Protein AF-A0A822GE26-F1 (afdb_monomer_lite)

Radius of gyration: 24.17 Å; chains: 1; bounding box: 73×31×49 Å

Secondary structure (DSSP, 8-state):
--TTEEEEEEEHHHHHHHHHHH--S----------EEEEEEEEE-SS-EEEEEEEEE---SPPHHHHHHHHHHHHHHHHHHHHHHHHHHTTSSS---

pLDDT: mean 80.53, std 16.08, range [38.66, 97.56]

Sequence (97 aa):
KNSSLSIDLFTSDDLDLIRKKQQDQNKSFKTKSSNKRYLILIYNTEYDRIYYPLSLRYCGKPDTIILIGQIHQLVTENESLKSQLGSDTNRYDIEEE

Foldseek 3Di:
DDPQKDKDKDDPVRVVVVVVVVDVDDDDDPDPPFQKMWIWIWGHDPVDTDTDTDIDHDPDDDDPVVVVVVVVVVVVVVVVVVVVVVVVVVVVPPPDD

Structure (mmCIF, N/CA/C/O backbone):
data_AF-A0A822GE26-F1
#
_entry.id   AF-A0A822GE26-F1
#
loop_
_atom_site.group_PDB
_atom_site.id
_atom_site.type_symbol
_atom_site.label_atom_id
_atom_site.label_alt_id
_atom_site.label_comp_id
_atom_site.label_asym_id
_atom_site.label_entity_id
_atom_site.label_seq_id
_atom_site.pdbx_PDB_ins_code
_atom_site.Cartn_x
_atom_site.Cartn_y
_atom_site.Cartn_z
_atom_site.occupancy
_atom_site.B_iso_or_equiv
_atom_site.auth_seq_id
_atom_site.auth_comp_id
_atom_site.auth_asym_id
_atom_site.auth_atom_id
_atom_site.pdbx_PDB_model_num
ATOM 1 N N . LYS A 1 1 ? 15.506 5.961 7.754 1.00 55.94 1 LYS A N 1
ATOM 2 C CA . LYS A 1 1 ? 14.572 4.935 8.288 1.00 55.94 1 LYS A CA 1
ATOM 3 C C . LYS A 1 1 ? 14.264 5.298 9.732 1.00 55.94 1 LYS A C 1
ATOM 5 O O . LYS A 1 1 ? 15.207 5.574 10.455 1.00 55.94 1 LYS A O 1
ATOM 10 N N . ASN A 1 2 ? 12.991 5.358 10.118 1.00 68.88 2 ASN A N 1
ATOM 11 C CA . ASN A 1 2 ? 12.583 5.636 11.495 1.00 68.88 2 ASN A CA 1
ATOM 12 C C . ASN A 1 2 ? 12.137 4.312 12.138 1.00 68.88 2 ASN A C 1
ATOM 14 O O . ASN A 1 2 ? 11.365 3.586 11.519 1.00 68.88 2 ASN A O 1
ATOM 18 N N . SER A 1 3 ? 12.665 3.966 13.311 1.00 78.62 3 SER A N 1
ATOM 19 C CA . SER A 1 3 ? 12.398 2.690 13.996 1.00 78.62 3 SER A CA 1
ATOM 20 C C . SER A 1 3 ? 11.053 2.654 14.730 1.00 78.62 3 SER A C 1
ATOM 22 O O . SER A 1 3 ? 10.558 1.571 15.029 1.00 78.62 3 SER A O 1
ATOM 24 N N . SER A 1 4 ? 10.446 3.812 14.993 1.00 87.75 4 SER A N 1
ATOM 25 C CA . SER A 1 4 ? 9.174 3.947 15.715 1.00 87.75 4 SER A CA 1
ATOM 26 C C . SER A 1 4 ? 7.945 3.799 14.814 1.00 87.75 4 SER A C 1
ATOM 28 O O . SER A 1 4 ? 6.824 3.722 15.307 1.00 87.75 4 SER A O 1
ATOM 30 N N . LEU A 1 5 ? 8.126 3.760 13.492 1.00 91.75 5 LEU A N 1
ATOM 31 C CA . LEU A 1 5 ? 7.041 3.643 12.519 1.00 91.75 5 LEU A CA 1
ATOM 32 C C . LEU A 1 5 ? 7.174 2.333 11.745 1.00 91.75 5 LEU A C 1
ATOM 34 O O . LEU A 1 5 ? 8.208 2.056 11.142 1.00 91.75 5 LEU A O 1
ATOM 38 N N . SER A 1 6 ? 6.113 1.533 11.751 1.00 90.25 6 SER A N 1
ATOM 39 C CA . SER A 1 6 ? 5.988 0.299 10.971 1.00 90.25 6 SER A CA 1
ATOM 40 C C . SER A 1 6 ? 4.741 0.360 10.094 1.00 90.25 6 SER A C 1
ATOM 42 O O . SER A 1 6 ? 3.782 1.061 10.416 1.00 90.25 6 SER A O 1
ATOM 44 N N . ILE A 1 7 ? 4.765 -0.330 8.956 1.00 92.50 7 ILE A N 1
ATOM 45 C CA . ILE A 1 7 ? 3.675 -0.316 7.980 1.00 92.50 7 ILE A CA 1
ATOM 46 C C . ILE A 1 7 ? 3.308 -1.755 7.652 1.00 92.50 7 ILE A C 1
ATOM 48 O O . ILE A 1 7 ? 4.149 -2.493 7.144 1.00 92.50 7 ILE A O 1
ATOM 52 N N . ASP A 1 8 ? 2.038 -2.089 7.856 1.00 90.88 8 ASP A N 1
ATOM 53 C CA . ASP A 1 8 ? 1.469 -3.387 7.510 1.00 90.88 8 ASP A CA 1
ATOM 54 C C . ASP A 1 8 ? 0.314 -3.224 6.511 1.00 90.88 8 ASP A C 1
ATOM 56 O O . ASP A 1 8 ? -0.346 -2.183 6.454 1.00 90.88 8 ASP A O 1
ATOM 60 N N . LEU A 1 9 ? 0.037 -4.263 5.721 1.00 90.88 9 LEU A N 1
ATOM 61 C CA . LEU A 1 9 ? -1.050 -4.275 4.740 1.00 90.88 9 LEU A CA 1
ATOM 62 C C . LEU A 1 9 ? -2.002 -5.440 5.015 1.00 90.88 9 LEU A C 1
ATOM 64 O O . LEU A 1 9 ? -1.599 -6.597 4.962 1.00 90.88 9 LEU A O 1
ATOM 68 N N . PHE A 1 10 ? -3.278 -5.129 5.228 1.00 88.25 10 PHE A N 1
ATOM 69 C CA . PHE A 1 10 ? -4.316 -6.100 5.575 1.00 88.25 10 PHE A CA 1
ATOM 70 C C . PHE A 1 10 ? -5.422 -6.171 4.517 1.00 88.25 10 PHE A C 1
ATOM 72 O O . PHE A 1 10 ? -5.754 -5.181 3.850 1.00 88.25 10 PHE A O 1
ATOM 79 N N . THR A 1 11 ? -6.024 -7.349 4.365 1.00 88.12 11 THR A N 1
ATOM 80 C CA . THR A 1 11 ? -7.300 -7.525 3.657 1.00 88.12 11 THR A CA 1
ATOM 81 C C . THR A 1 11 ? -8.494 -7.321 4.584 1.00 88.12 11 THR A C 1
ATOM 83 O O . THR A 1 11 ? -8.359 -7.278 5.806 1.00 88.12 11 THR A O 1
ATOM 86 N N . SER A 1 12 ? -9.690 -7.200 3.997 1.00 82.69 12 SER A N 1
ATOM 87 C CA . SER A 1 12 ? -10.934 -7.230 4.774 1.00 82.69 12 SER A CA 1
ATOM 88 C C . SER A 1 12 ? -11.061 -8.516 5.598 1.00 82.69 12 SER A C 1
ATOM 90 O O . SER A 1 12 ? -11.512 -8.452 6.737 1.00 82.69 12 SER A O 1
ATOM 92 N N . ASP A 1 13 ? -10.632 -9.653 5.045 1.00 83.56 13 ASP A N 1
ATOM 93 C CA . ASP A 1 13 ? -10.732 -10.950 5.716 1.00 83.56 13 ASP A CA 1
ATOM 94 C C . ASP A 1 13 ? -9.780 -11.026 6.918 1.0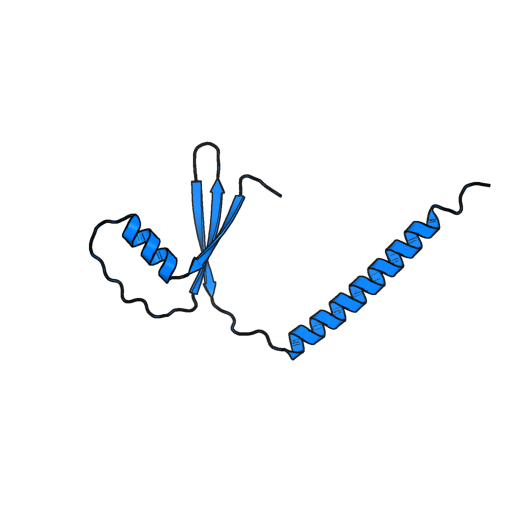0 83.56 13 ASP A C 1
ATOM 96 O O . ASP A 1 13 ? -10.175 -11.478 7.993 1.00 83.56 13 ASP A O 1
ATOM 100 N N . ASP A 1 14 ? -8.560 -10.496 6.784 1.00 85.19 14 ASP A N 1
ATOM 101 C CA . ASP A 1 14 ? -7.593 -10.452 7.886 1.00 85.19 14 ASP A CA 1
ATOM 102 C C . ASP A 1 14 ? -8.098 -9.594 9.056 1.00 85.19 14 ASP A C 1
ATOM 104 O O . ASP A 1 14 ? -7.938 -9.963 10.221 1.00 85.19 14 ASP A O 1
ATOM 108 N N . LEU A 1 15 ? -8.756 -8.464 8.768 1.00 79.69 15 LEU A N 1
ATOM 109 C CA . LEU A 1 15 ? -9.360 -7.626 9.807 1.00 79.69 15 LEU A CA 1
ATOM 110 C C . LEU A 1 15 ? -10.503 -8.343 10.530 1.00 79.69 15 LEU A C 1
ATOM 112 O O . LEU A 1 15 ? -10.647 -8.194 11.744 1.00 79.69 15 LEU A O 1
ATOM 116 N N . ASP A 1 16 ? -11.302 -9.131 9.813 1.00 80.75 16 ASP A N 1
ATOM 117 C CA . ASP A 1 16 ? -12.377 -9.915 10.417 1.00 80.75 16 ASP A CA 1
ATOM 118 C C . ASP A 1 16 ? -11.832 -11.079 11.257 1.00 80.75 16 ASP A C 1
ATOM 120 O O . ASP A 1 16 ? -12.390 -11.383 12.313 1.00 80.75 16 ASP A O 1
ATOM 124 N N . LEU A 1 17 ? -10.708 -11.684 10.859 1.00 82.56 17 LEU A N 1
ATOM 125 C CA . LEU A 1 17 ? -9.987 -12.667 11.673 1.00 82.56 17 LEU A CA 1
ATOM 126 C C . LEU A 1 17 ? -9.435 -12.045 12.961 1.00 82.56 17 LEU A C 1
ATOM 128 O O . LEU A 1 17 ? -9.615 -12.614 14.038 1.00 82.56 17 LEU A O 1
ATOM 132 N N . ILE A 1 18 ? -8.819 -10.861 12.878 1.00 81.62 18 ILE A N 1
ATOM 133 C CA . ILE A 1 18 ? -8.315 -10.135 14.055 1.00 81.62 18 ILE A CA 1
ATOM 134 C C . ILE A 1 18 ? -9.463 -9.781 14.999 1.00 81.62 18 ILE A C 1
ATOM 136 O O . ILE A 1 18 ? -9.351 -10.006 16.203 1.00 81.62 18 ILE A O 1
ATOM 140 N N . ARG A 1 19 ? -10.590 -9.296 14.467 1.00 80.00 19 ARG A N 1
ATOM 141 C CA . ARG A 1 19 ? -11.784 -8.989 15.266 1.00 80.00 19 ARG A CA 1
ATOM 142 C C . ARG A 1 19 ? -12.344 -10.221 15.962 1.00 80.00 19 ARG A C 1
ATOM 144 O O . ARG A 1 19 ? -12.620 -10.149 17.151 1.00 80.00 19 ARG A O 1
ATOM 151 N N . LYS A 1 20 ? -12.467 -11.351 15.259 1.00 78.75 20 LYS A N 1
ATOM 152 C CA . LYS A 1 20 ? -12.925 -12.620 15.854 1.00 78.75 20 LYS A CA 1
ATOM 153 C C . LYS A 1 20 ? -11.992 -13.111 16.958 1.00 78.75 20 LYS A C 1
ATOM 155 O O . LYS A 1 20 ? -12.466 -13.653 17.942 1.00 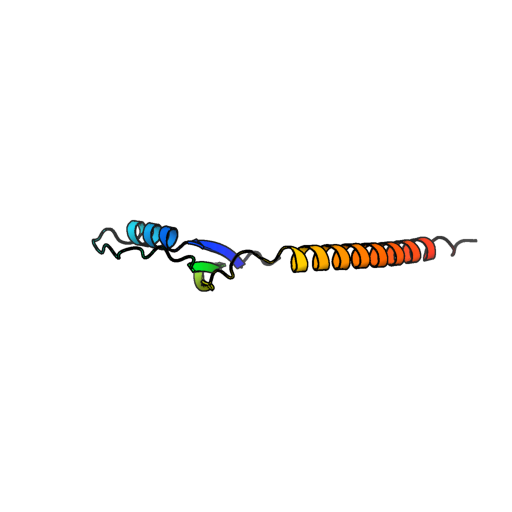78.75 20 LYS A O 1
ATOM 160 N N . LYS A 1 21 ? -10.680 -12.909 16.810 1.00 78.56 21 LYS A N 1
ATOM 161 C CA . LYS A 1 21 ? -9.687 -13.276 17.829 1.00 78.56 21 LYS A CA 1
ATOM 162 C C . LYS A 1 21 ? -9.700 -12.336 19.039 1.00 78.56 21 LYS A C 1
ATOM 164 O O . LYS A 1 21 ? -9.395 -12.768 20.142 1.00 78.56 21 LYS A O 1
ATOM 169 N N . GLN A 1 22 ? -10.007 -11.055 18.838 1.00 73.94 22 GLN A N 1
ATOM 170 C CA . GLN A 1 22 ? -10.098 -10.065 19.919 1.00 73.94 22 GLN A CA 1
ATOM 171 C C . GLN A 1 22 ? -11.459 -10.073 20.628 1.00 73.94 22 GLN A C 1
ATOM 173 O O . GLN A 1 22 ? -11.564 -9.582 21.749 1.00 73.94 22 GLN A O 1
ATOM 178 N N . GLN A 1 23 ? -12.500 -10.601 19.985 1.00 66.19 23 GLN A N 1
ATOM 179 C CA . GLN A 1 23 ? -13.872 -10.554 20.468 1.00 66.19 23 GLN A CA 1
ATOM 180 C C . GLN A 1 23 ? -14.499 -11.951 20.355 1.00 66.19 23 GLN A C 1
ATOM 182 O O . GLN A 1 23 ? -15.010 -12.326 19.302 1.00 66.19 23 GLN A O 1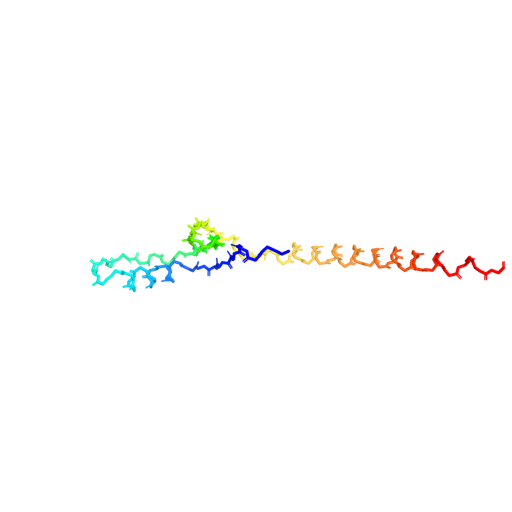
ATOM 187 N N . ASP A 1 24 ? -14.503 -12.703 21.459 1.00 56.50 24 ASP A N 1
ATOM 188 C CA . ASP A 1 24 ? -15.059 -14.066 21.594 1.00 56.50 24 ASP A CA 1
ATOM 189 C C . ASP A 1 24 ? -16.584 -14.189 21.331 1.00 56.50 24 ASP A C 1
ATOM 191 O O . ASP A 1 24 ? -17.210 -15.172 21.721 1.00 56.50 24 ASP A O 1
ATOM 195 N N . GLN A 1 25 ? -17.252 -13.212 20.705 1.00 56.84 25 GLN A N 1
ATOM 196 C CA . GLN A 1 25 ? -18.715 -13.188 20.604 1.00 56.84 25 GLN A CA 1
ATOM 197 C C . GLN A 1 25 ? -19.254 -12.614 19.274 1.00 56.84 25 GLN A C 1
ATOM 199 O O . GLN A 1 25 ? -19.337 -11.408 19.053 1.00 56.84 25 GLN A O 1
ATOM 204 N N . ASN A 1 26 ? -19.739 -13.530 18.429 1.00 52.41 26 ASN A N 1
ATOM 205 C CA . ASN A 1 26 ? -21.095 -13.515 17.858 1.00 52.41 26 ASN A CA 1
ATOM 206 C C . ASN A 1 26 ? -21.596 -12.307 17.039 1.00 52.41 26 ASN A C 1
ATOM 208 O O . ASN A 1 26 ? -22.741 -11.890 17.216 1.00 52.41 26 ASN A O 1
ATOM 212 N N . LYS A 1 27 ? -20.850 -11.822 16.035 1.00 52.62 27 LYS A N 1
ATOM 213 C CA . LYS A 1 27 ? -21.472 -11.107 14.894 1.00 52.62 27 LYS A CA 1
ATOM 214 C C . LYS A 1 27 ? -20.859 -11.518 13.554 1.00 52.62 27 LYS A C 1
ATOM 216 O O . LYS A 1 27 ? -19.795 -11.051 13.162 1.00 52.62 27 LYS A O 1
ATOM 221 N N . SER A 1 28 ? -21.562 -12.399 12.841 1.00 50.09 28 SER A N 1
ATOM 222 C CA . SER A 1 28 ? -21.261 -12.752 11.450 1.00 50.09 28 SER A CA 1
ATOM 223 C C . SER A 1 28 ? -21.666 -11.594 10.537 1.00 50.09 28 SER A C 1
ATOM 225 O O . SER A 1 28 ? -22.827 -11.467 10.145 1.00 50.09 28 SER A O 1
ATOM 227 N N . PHE A 1 29 ? -20.719 -10.711 10.226 1.00 55.38 29 PHE A N 1
ATOM 228 C CA . PHE A 1 29 ? -20.887 -9.759 9.136 1.00 55.38 29 PHE A CA 1
ATOM 229 C C . PHE A 1 29 ? -20.525 -10.463 7.830 1.00 55.38 29 PHE A C 1
ATOM 231 O O . PHE A 1 29 ? -19.419 -10.968 7.663 1.00 55.38 29 PHE A O 1
ATOM 238 N N . LYS A 1 30 ? -21.499 -10.541 6.917 1.00 54.03 30 LYS A N 1
ATOM 239 C CA . LYS A 1 30 ? -21.328 -11.136 5.589 1.00 54.03 30 LYS A CA 1
ATOM 240 C C . LYS A 1 30 ? -20.223 -10.381 4.847 1.00 54.03 30 LYS A C 1
ATOM 242 O O . LYS A 1 30 ? -20.402 -9.209 4.507 1.00 54.03 30 LYS A O 1
ATOM 247 N N . THR A 1 31 ? -19.110 -11.058 4.588 1.00 53.97 31 THR A N 1
ATOM 248 C CA . THR A 1 31 ? -17.986 -10.531 3.818 1.00 53.97 31 THR A CA 1
ATOM 249 C C . THR A 1 31 ? -18.425 -10.378 2.364 1.00 53.97 31 THR A C 1
ATOM 251 O O . THR A 1 31 ? -18.458 -11.317 1.571 1.00 53.97 31 THR A O 1
ATOM 254 N N . LYS A 1 32 ? -18.831 -9.166 1.978 1.00 56.41 32 LYS A N 1
ATOM 255 C CA . LYS A 1 32 ? -18.822 -8.819 0.556 1.00 56.41 32 LYS A CA 1
ATOM 256 C C . LYS A 1 32 ? -17.353 -8.823 0.157 1.00 56.41 32 LYS A C 1
ATOM 258 O O . LYS A 1 32 ? -16.618 -7.971 0.649 1.00 56.41 32 LYS A O 1
ATOM 263 N N . SER A 1 33 ? -16.948 -9.790 -0.672 1.00 58.53 33 SER A N 1
ATOM 264 C CA . SER A 1 33 ? -15.616 -9.868 -1.282 1.00 58.53 33 SER A CA 1
ATOM 265 C C . SER A 1 33 ? -15.294 -8.512 -1.903 1.00 58.53 33 SER A C 1
ATOM 267 O O . SER A 1 33 ? -15.772 -8.154 -2.979 1.00 58.53 33 SER A O 1
ATOM 269 N N . SER A 1 34 ? -14.590 -7.686 -1.139 1.00 65.94 34 SER A N 1
ATOM 270 C CA . SER A 1 34 ? -14.240 -6.338 -1.532 1.00 65.94 34 SER A CA 1
ATOM 271 C C . SER A 1 34 ? -12.738 -6.337 -1.696 1.00 65.94 34 SER A C 1
ATOM 273 O O . SER A 1 34 ? -12.003 -6.713 -0.787 1.00 65.94 34 SER A O 1
ATOM 275 N N . ASN A 1 35 ? -12.265 -5.887 -2.856 1.00 75.75 35 ASN A N 1
ATOM 276 C CA . ASN A 1 35 ? -10.842 -5.663 -3.112 1.00 75.75 35 ASN A CA 1
ATOM 277 C C . ASN A 1 35 ? -10.313 -4.446 -2.319 1.00 75.75 35 ASN A C 1
ATOM 279 O O . ASN A 1 35 ? -9.478 -3.684 -2.804 1.00 75.75 35 ASN A O 1
ATOM 283 N N . LYS A 1 36 ? -10.853 -4.205 -1.121 1.00 83.38 36 LYS A N 1
ATOM 284 C CA . LYS A 1 36 ? -10.455 -3.143 -0.213 1.00 83.38 36 LYS A CA 1
ATOM 285 C C . LYS A 1 36 ? -9.254 -3.636 0.581 1.00 83.38 36 LYS A C 1
ATOM 287 O O . LYS A 1 36 ? -9.292 -4.705 1.191 1.00 83.38 36 LYS A O 1
ATOM 292 N N . ARG A 1 37 ? -8.182 -2.858 0.543 1.00 88.31 37 ARG A N 1
ATOM 293 C CA . ARG A 1 37 ? -6.965 -3.108 1.314 1.00 88.31 37 ARG A CA 1
ATOM 294 C C . ARG A 1 37 ? -6.871 -2.059 2.411 1.00 88.31 37 ARG A C 1
ATOM 296 O O . ARG A 1 37 ? -7.383 -0.954 2.250 1.00 88.31 37 ARG A O 1
ATOM 303 N N . TYR A 1 38 ? -6.243 -2.399 3.520 1.00 90.44 38 TYR A N 1
ATOM 304 C CA . TYR A 1 38 ? -6.046 -1.491 4.639 1.00 90.44 38 TYR A CA 1
ATOM 305 C C . TYR A 1 38 ? -4.553 -1.386 4.908 1.00 90.44 38 TYR A C 1
ATOM 307 O O . TYR A 1 38 ? -3.931 -2.367 5.304 1.00 90.44 38 TYR A O 1
ATOM 315 N N . LEU A 1 39 ? -3.981 -0.214 4.650 1.00 93.44 39 LEU A N 1
ATOM 316 C CA . LEU A 1 39 ? -2.620 0.109 5.048 1.00 93.44 39 LEU A CA 1
ATOM 317 C C . LEU A 1 39 ? -2.673 0.573 6.499 1.00 93.44 39 LEU A C 1
ATOM 319 O O . LEU A 1 39 ? -3.336 1.561 6.807 1.00 93.44 39 LEU A O 1
ATOM 323 N N . ILE A 1 40 ? -2.029 -0.158 7.392 1.00 92.25 40 ILE A N 1
ATOM 324 C CA . ILE A 1 40 ? -2.013 0.153 8.813 1.00 92.25 40 ILE A CA 1
ATOM 325 C C . ILE A 1 40 ? -0.665 0.780 9.121 1.00 92.25 40 ILE A C 1
ATOM 327 O O . ILE A 1 40 ? 0.364 0.106 9.092 1.00 92.25 40 ILE A O 1
ATOM 331 N N . LEU A 1 41 ? -0.676 2.080 9.401 1.00 92.75 41 LEU A N 1
ATOM 332 C CA . LEU A 1 41 ? 0.491 2.741 9.961 1.00 92.75 41 LEU A CA 1
ATOM 333 C C . LEU A 1 41 ? 0.496 2.484 11.464 1.00 92.75 41 LEU A C 1
ATOM 335 O O . LEU A 1 41 ? -0.430 2.877 12.175 1.00 92.75 41 LEU A O 1
ATOM 339 N N . ILE A 1 42 ? 1.535 1.804 11.924 1.00 93.44 42 ILE A N 1
ATOM 340 C CA . ILE A 1 42 ? 1.733 1.442 13.317 1.00 93.44 42 ILE A CA 1
ATOM 341 C C . ILE A 1 42 ? 2.791 2.377 13.878 1.00 93.44 42 ILE A C 1
ATOM 343 O O . ILE A 1 42 ? 3.961 2.319 13.494 1.00 93.44 42 ILE A O 1
ATOM 347 N N . TYR A 1 43 ? 2.365 3.245 14.785 1.00 93.62 43 TYR A N 1
ATOM 348 C CA . TYR A 1 43 ? 3.264 4.104 15.531 1.00 93.62 43 TYR A CA 1
ATOM 349 C C . TYR A 1 43 ? 3.534 3.480 16.896 1.00 93.62 43 TYR A C 1
ATOM 351 O O . TYR A 1 43 ? 2.632 3.394 17.729 1.00 93.62 43 TYR A O 1
ATOM 359 N N . ASN A 1 44 ? 4.770 3.025 17.090 1.00 92.25 44 ASN A N 1
ATOM 360 C CA . ASN A 1 44 ? 5.266 2.468 18.339 1.00 92.25 44 ASN A CA 1
ATOM 361 C C . ASN A 1 44 ? 6.055 3.542 19.088 1.00 92.25 44 ASN A C 1
ATOM 363 O O . ASN A 1 44 ? 7.135 3.948 18.652 1.00 92.25 44 ASN A O 1
ATOM 367 N N . THR A 1 45 ? 5.539 3.954 20.237 1.00 91.00 45 THR A N 1
ATOM 368 C CA . THR A 1 45 ? 6.278 4.709 21.250 1.00 91.00 45 THR A CA 1
ATOM 369 C C . THR A 1 45 ? 6.658 3.777 22.402 1.00 91.00 45 THR A C 1
ATOM 371 O O . THR A 1 45 ? 6.323 2.593 22.389 1.00 91.00 45 THR A O 1
ATOM 374 N N . GLU A 1 46 ? 7.376 4.286 23.403 1.00 90.00 46 GLU A N 1
ATOM 375 C CA . GLU A 1 46 ? 7.752 3.492 24.584 1.00 90.00 46 GLU A CA 1
ATOM 376 C C . GLU A 1 46 ? 6.540 3.012 25.399 1.00 90.00 46 GLU A C 1
ATOM 378 O O . GLU A 1 46 ? 6.634 2.021 26.119 1.00 90.00 46 GLU A O 1
ATOM 383 N N . TYR A 1 47 ? 5.399 3.691 25.257 1.00 89.38 47 TYR A N 1
ATOM 384 C CA . TYR A 1 47 ? 4.218 3.469 26.090 1.00 89.38 47 TYR A CA 1
ATOM 385 C C . TYR A 1 47 ? 2.967 3.101 25.295 1.00 89.38 47 TYR A C 1
ATOM 387 O O . TYR A 1 47 ? 2.056 2.509 25.863 1.00 89.38 47 TYR A O 1
ATOM 395 N N . ASP A 1 48 ? 2.925 3.407 23.996 1.00 91.75 48 ASP A N 1
ATOM 396 C CA . ASP A 1 48 ? 1.746 3.203 23.164 1.00 91.75 48 ASP A CA 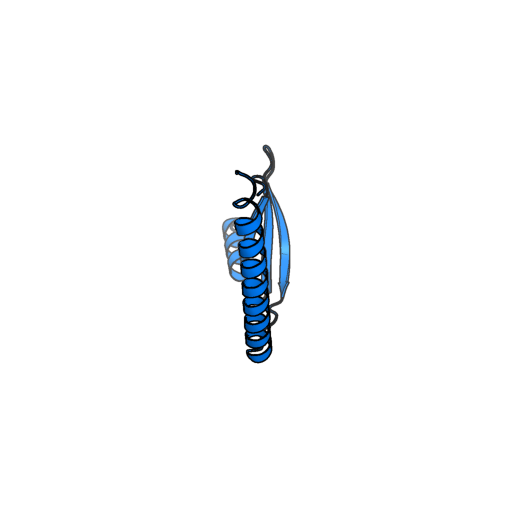1
ATOM 397 C C . ASP A 1 48 ? 2.072 2.574 21.814 1.00 91.75 48 ASP A C 1
ATOM 399 O O . ASP A 1 48 ? 3.111 2.807 21.192 1.00 91.75 48 ASP A O 1
ATOM 403 N N . ARG A 1 49 ? 1.096 1.813 21.320 1.00 91.94 49 ARG A N 1
ATOM 404 C CA . ARG A 1 49 ? 1.044 1.361 19.934 1.00 91.94 49 ARG A CA 1
ATOM 405 C C . ARG A 1 49 ? -0.258 1.836 19.313 1.00 91.94 49 ARG A C 1
ATOM 407 O O . ARG A 1 49 ? -1.323 1.288 19.591 1.00 91.94 49 ARG A O 1
ATOM 414 N N . ILE A 1 50 ? -0.158 2.840 18.449 1.00 92.75 50 ILE A N 1
ATOM 415 C CA . ILE A 1 50 ? -1.313 3.43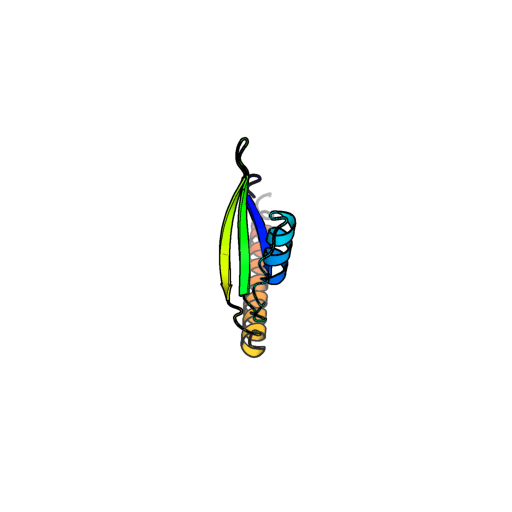3 17.776 1.00 92.75 50 ILE A CA 1
ATOM 416 C C . ILE A 1 50 ? -1.396 2.903 16.350 1.00 92.75 50 ILE A C 1
ATOM 418 O O . ILE A 1 50 ? -0.423 2.947 15.597 1.00 92.75 50 ILE A O 1
ATOM 422 N N . TYR A 1 51 ? -2.582 2.422 15.982 1.00 92.38 51 TYR A N 1
ATOM 423 C CA . TYR A 1 51 ? -2.883 1.910 14.651 1.00 92.38 51 TYR A CA 1
ATOM 424 C C . TYR A 1 51 ? -3.709 2.939 13.882 1.00 92.38 51 TYR A C 1
ATOM 426 O O . TYR A 1 51 ? -4.837 3.246 14.269 1.00 92.38 51 TYR A O 1
ATOM 434 N N . TYR A 1 52 ? -3.180 3.430 12.766 1.00 92.81 52 TYR A N 1
ATOM 435 C CA . TYR A 1 52 ? -3.897 4.314 11.853 1.00 92.81 52 TYR A CA 1
ATOM 436 C C . TYR A 1 52 ? -4.322 3.531 10.605 1.00 92.81 52 TYR A C 1
ATOM 438 O O . TYR A 1 52 ? -3.481 3.246 9.747 1.00 92.81 52 TYR A O 1
ATOM 446 N N . PRO A 1 53 ? -5.608 3.150 10.489 1.00 90.50 53 PRO A N 1
ATOM 447 C CA . PRO A 1 53 ? -6.092 2.394 9.345 1.00 90.50 53 PRO A CA 1
ATOM 448 C C . PRO A 1 53 ? -6.387 3.310 8.155 1.00 90.50 53 PRO A C 1
ATOM 450 O O . PRO A 1 53 ? -7.352 4.074 8.161 1.00 90.50 53 PRO A O 1
ATOM 453 N N . LEU A 1 54 ? -5.601 3.187 7.089 1.00 91.19 54 LEU A N 1
ATOM 454 C CA . LEU A 1 54 ? -5.844 3.854 5.813 1.00 91.19 54 LEU A CA 1
ATOM 455 C C . LEU A 1 54 ? -6.492 2.869 4.841 1.00 91.19 54 LEU A C 1
ATOM 457 O O . LEU A 1 54 ? -5.888 1.882 4.422 1.00 91.19 54 LEU A O 1
ATOM 461 N N . SER A 1 55 ? -7.737 3.137 4.452 1.00 89.62 55 SER A N 1
ATOM 462 C CA . SER A 1 55 ? -8.416 2.308 3.461 1.00 89.62 55 SER A CA 1
ATOM 463 C C . SER A 1 55 ? -7.970 2.641 2.043 1.00 89.62 55 SER A C 1
ATOM 465 O O . SER A 1 55 ? -8.163 3.760 1.574 1.00 89.62 55 SER A O 1
ATOM 467 N N . LEU A 1 56 ? -7.475 1.634 1.338 1.00 88.94 56 LEU A N 1
ATOM 468 C CA . LEU A 1 56 ? -7.073 1.694 -0.056 1.00 88.94 56 LEU A CA 1
ATOM 469 C C . LEU A 1 56 ? -8.097 0.978 -0.937 1.00 88.94 56 LEU A C 1
ATOM 471 O O . LEU A 1 56 ? -8.602 -0.103 -0.610 1.00 88.94 56 LEU A O 1
ATOM 475 N N . ARG A 1 57 ? -8.382 1.579 -2.092 1.00 86.88 57 ARG A N 1
ATOM 476 C CA . ARG A 1 57 ? -9.195 0.966 -3.142 1.00 86.88 57 ARG A CA 1
ATOM 477 C C . ARG A 1 57 ? -8.278 0.315 -4.168 1.00 86.88 57 ARG A C 1
ATOM 479 O O . ARG A 1 57 ? -7.270 0.895 -4.550 1.00 86.88 57 ARG A O 1
ATOM 486 N N . TYR A 1 58 ? -8.645 -0.874 -4.632 1.00 88.00 58 TYR A N 1
ATOM 487 C CA . TYR A 1 58 ? -7.939 -1.510 -5.736 1.00 88.00 58 TYR A CA 1
ATOM 488 C C . TYR A 1 58 ? -8.106 -0.702 -7.030 1.00 88.00 58 TYR A C 1
ATOM 490 O O . TYR A 1 58 ? -9.230 -0.487 -7.483 1.00 88.00 58 TYR A O 1
ATOM 498 N N . CYS A 1 59 ? -6.983 -0.281 -7.613 1.00 85.50 59 CYS A N 1
ATOM 499 C CA . CYS A 1 59 ? -6.936 0.510 -8.845 1.00 85.50 59 CYS A CA 1
ATOM 500 C C . CYS A 1 59 ? -6.961 -0.337 -10.130 1.00 85.50 59 CYS A C 1
ATOM 502 O O . CYS A 1 59 ? -6.843 0.216 -11.216 1.00 85.50 59 CYS A O 1
ATOM 504 N N . GLY A 1 60 ? -7.120 -1.662 -10.031 1.00 87.56 60 GLY A N 1
ATOM 505 C CA . GLY A 1 60 ? -7.046 -2.550 -11.192 1.00 87.56 60 GLY A CA 1
ATOM 506 C C . GLY A 1 60 ? -5.626 -3.028 -11.492 1.00 87.56 60 GLY A C 1
ATOM 507 O O . GLY A 1 60 ? -4.701 -2.843 -10.697 1.00 87.56 60 GLY A O 1
ATOM 508 N N . LYS A 1 61 ? -5.470 -3.694 -12.638 1.00 89.12 61 LYS A N 1
ATOM 509 C CA . LYS A 1 61 ? -4.153 -4.022 -13.192 1.00 89.12 61 LYS A CA 1
ATOM 510 C C . LYS A 1 61 ? -3.643 -2.805 -13.973 1.00 89.12 61 LYS A C 1
ATOM 512 O O . LYS A 1 61 ? -4.444 -2.216 -14.698 1.00 89.12 61 LYS A O 1
ATOM 517 N N . PRO A 1 62 ? -2.364 -2.424 -13.832 1.00 89.44 62 PRO A N 1
ATOM 518 C CA . PRO A 1 62 ? -1.804 -1.342 -14.632 1.00 89.44 62 PRO A CA 1
ATOM 519 C C . PRO A 1 62 ? -1.809 -1.715 -16.121 1.00 89.44 62 PRO A C 1
ATOM 521 O O . PRO A 1 62 ? -1.677 -2.890 -16.467 1.00 89.44 62 PRO A O 1
ATOM 524 N N . ASP A 1 63 ? -1.958 -0.713 -16.989 1.00 92.88 63 ASP A N 1
ATOM 525 C CA . ASP A 1 63 ? -1.832 -0.884 -18.438 1.00 92.88 63 ASP A CA 1
ATOM 526 C C . ASP A 1 63 ? -0.372 -1.197 -18.804 1.00 92.88 63 ASP A C 1
ATOM 528 O O . ASP A 1 63 ? 0.560 -0.509 -18.374 1.00 92.88 63 ASP A O 1
ATOM 532 N N . THR A 1 64 ? -0.172 -2.240 -19.608 1.00 93.56 64 THR A N 1
ATOM 533 C CA . THR A 1 64 ? 1.149 -2.690 -20.050 1.00 93.56 64 THR A CA 1
ATOM 534 C C . THR A 1 64 ? 1.874 -1.637 -20.878 1.00 93.56 64 THR A C 1
ATOM 536 O O . THR A 1 64 ? 3.095 -1.550 -20.794 1.00 93.56 64 THR A O 1
ATOM 539 N N . ILE A 1 65 ? 1.151 -0.814 -21.644 1.00 94.88 65 I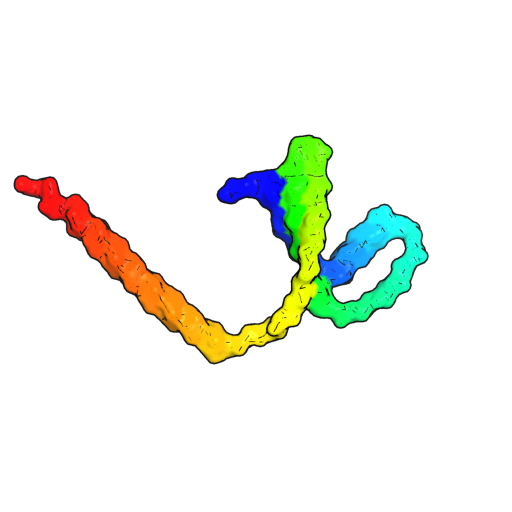LE A N 1
ATOM 540 C CA . ILE A 1 65 ? 1.762 0.223 -22.490 1.00 94.88 65 ILE A CA 1
ATOM 541 C C . ILE A 1 65 ? 2.391 1.312 -21.616 1.00 94.88 65 ILE A C 1
ATOM 543 O O . ILE A 1 65 ? 3.537 1.702 -21.834 1.00 94.88 65 ILE A O 1
ATOM 547 N N . ILE A 1 66 ? 1.666 1.748 -20.583 1.00 92.75 66 ILE A N 1
ATOM 548 C CA . ILE A 1 66 ? 2.156 2.740 -19.619 1.00 92.75 66 ILE A CA 1
ATOM 549 C C . ILE A 1 66 ? 3.378 2.189 -18.882 1.00 92.75 66 ILE A C 1
ATOM 551 O O . ILE A 1 66 ? 4.387 2.882 -18.767 1.00 92.75 66 ILE A O 1
ATOM 555 N N . LEU A 1 67 ? 3.319 0.929 -18.440 1.00 93.62 67 LEU A N 1
ATOM 556 C CA . LEU A 1 67 ? 4.421 0.295 -17.721 1.00 93.62 67 LEU A CA 1
ATOM 557 C C . LEU A 1 67 ? 5.695 0.205 -18.573 1.00 93.62 67 LEU A C 1
ATOM 559 O O . LEU A 1 67 ? 6.777 0.532 -18.095 1.00 93.62 67 LEU A O 1
ATOM 563 N N . ILE A 1 68 ? 5.573 -0.203 -19.839 1.00 96.25 68 ILE A N 1
ATOM 564 C CA . ILE A 1 68 ? 6.708 -0.271 -20.770 1.00 96.25 68 ILE A CA 1
ATOM 565 C C . ILE A 1 68 ? 7.293 1.127 -21.004 1.00 96.25 68 ILE A C 1
ATOM 567 O O . ILE A 1 68 ? 8.510 1.295 -20.935 1.00 96.25 68 ILE A O 1
ATOM 571 N N . GLY A 1 69 ? 6.445 2.141 -21.205 1.00 96.31 69 GLY A N 1
ATOM 572 C CA . GLY A 1 69 ? 6.889 3.531 -21.345 1.00 96.31 69 GLY A CA 1
ATOM 573 C C . GLY A 1 69 ? 7.682 4.021 -20.130 1.00 96.31 69 GLY A C 1
ATOM 574 O O . GLY A 1 69 ? 8.758 4.596 -20.285 1.00 96.31 69 GLY A O 1
ATOM 575 N N . GLN A 1 70 ? 7.204 3.719 -18.920 1.00 95.94 70 GLN A N 1
ATOM 576 C CA . GLN A 1 70 ? 7.911 4.041 -17.677 1.00 95.94 70 GLN A CA 1
ATOM 577 C C . GLN A 1 70 ? 9.252 3.311 -17.562 1.00 95.94 70 GLN A C 1
ATOM 579 O O . GLN A 1 70 ? 10.231 3.912 -17.130 1.00 95.94 70 GLN A O 1
ATOM 584 N N . ILE A 1 71 ? 9.328 2.040 -17.966 1.00 96.75 71 ILE A N 1
ATOM 585 C CA . ILE A 1 71 ? 10.588 1.283 -17.961 1.00 96.75 71 ILE A CA 1
ATOM 586 C C . ILE A 1 71 ? 11.609 1.940 -18.889 1.00 96.75 71 ILE A C 1
ATOM 588 O O . ILE A 1 71 ? 12.739 2.166 -18.466 1.00 96.75 71 ILE A O 1
ATOM 592 N N . HIS A 1 72 ? 11.223 2.286 -20.120 1.00 97.56 72 HIS A N 1
ATOM 593 C CA . HIS A 1 72 ? 12.130 2.966 -21.047 1.00 97.56 72 HIS A CA 1
ATOM 594 C C . HIS A 1 72 ? 12.621 4.297 -20.480 1.00 97.56 72 HIS A C 1
ATOM 596 O O . HIS A 1 72 ? 13.823 4.549 -20.490 1.00 97.56 72 HIS A O 1
ATOM 602 N N . GLN A 1 73 ? 11.717 5.099 -19.912 1.00 97.12 73 GLN A N 1
ATOM 603 C CA . GLN A 1 73 ? 12.076 6.357 -19.262 1.00 97.12 73 GLN A CA 1
ATOM 604 C C . GLN A 1 73 ? 13.097 6.144 -18.134 1.00 97.12 73 GLN A C 1
ATOM 606 O O . GLN A 1 73 ? 14.123 6.819 -18.101 1.00 97.12 73 GLN A O 1
ATOM 611 N N . LEU A 1 74 ? 12.848 5.181 -17.243 1.00 96.94 74 LEU A N 1
ATOM 612 C CA . LEU A 1 74 ? 13.737 4.882 -16.119 1.00 96.94 74 LEU A CA 1
ATOM 613 C C . LEU A 1 74 ? 15.097 4.342 -16.572 1.00 96.94 74 LEU A C 1
ATOM 615 O O . LEU A 1 74 ? 16.108 4.637 -15.938 1.00 96.94 74 LEU A O 1
ATOM 619 N N . VAL A 1 75 ? 15.149 3.545 -17.640 1.00 97.12 75 VAL A N 1
ATOM 620 C CA . VAL A 1 75 ? 16.414 3.039 -18.194 1.00 97.12 75 VAL A CA 1
ATOM 621 C C . VAL A 1 75 ? 17.240 4.191 -18.755 1.00 97.12 75 VAL A C 1
ATOM 623 O O . VAL A 1 75 ? 18.400 4.330 -18.375 1.00 97.12 75 VAL A O 1
ATOM 626 N N . THR A 1 76 ? 16.639 5.058 -19.571 1.00 96.50 76 THR A N 1
ATOM 627 C CA . THR A 1 76 ? 17.325 6.228 -20.133 1.00 96.50 76 THR A CA 1
ATOM 628 C C . THR A 1 76 ? 17.809 7.183 -19.042 1.00 96.50 76 THR A C 1
ATOM 630 O O . THR A 1 76 ? 18.936 7.671 -19.106 1.00 96.50 76 THR A O 1
ATOM 633 N N . GLU A 1 77 ? 16.999 7.418 -18.006 1.00 95.88 77 GLU A N 1
ATOM 634 C CA . GLU A 1 77 ? 17.397 8.238 -16.858 1.00 95.88 77 GLU A CA 1
ATOM 635 C C . GLU A 1 77 ? 18.581 7.614 -16.106 1.00 95.88 77 GLU A C 1
ATOM 637 O O . GLU A 1 77 ? 19.569 8.294 -15.839 1.00 95.88 77 GLU A O 1
ATOM 642 N N . ASN A 1 78 ? 18.544 6.307 -15.833 1.00 94.88 78 ASN A N 1
ATOM 643 C CA . ASN A 1 78 ? 19.656 5.609 -15.186 1.00 94.88 78 ASN A CA 1
ATOM 644 C C . ASN A 1 78 ? 20.939 5.637 -16.021 1.00 94.88 78 ASN A C 1
ATOM 646 O O . ASN A 1 78 ? 22.022 5.775 -15.458 1.00 94.88 78 ASN A O 1
ATOM 650 N N . GLU A 1 79 ? 20.849 5.477 -17.340 1.00 94.50 79 GLU A N 1
ATOM 651 C CA . GLU A 1 79 ? 22.006 5.581 -18.234 1.00 94.50 79 GLU A CA 1
ATOM 652 C C . GLU A 1 79 ? 22.597 6.990 -18.202 1.00 94.50 79 GLU A C 1
ATOM 654 O O . GLU A 1 79 ? 23.801 7.137 -18.002 1.00 94.50 79 GLU A O 1
ATOM 659 N N . SER A 1 80 ? 21.755 8.024 -18.285 1.00 92.75 80 SER A N 1
ATOM 660 C CA . SER A 1 80 ? 22.195 9.417 -18.184 1.00 92.75 80 SER A CA 1
ATOM 661 C C . SER A 1 80 ? 22.869 9.715 -16.842 1.00 92.75 80 SER A C 1
ATOM 663 O O . SER A 1 80 ? 23.947 10.312 -16.826 1.00 92.75 80 SER A O 1
ATOM 665 N N . LEU A 1 81 ? 22.284 9.259 -15.731 1.00 93.06 81 LEU A N 1
ATOM 666 C CA . LEU A 1 81 ? 22.847 9.419 -14.389 1.00 93.06 81 LEU A CA 1
ATOM 667 C C . LEU A 1 81 ? 24.172 8.663 -14.225 1.00 93.06 81 LEU A C 1
ATOM 669 O O . LEU A 1 81 ? 25.113 9.187 -13.633 1.00 93.06 81 LEU A O 1
ATOM 673 N N . LYS A 1 82 ? 24.286 7.450 -14.779 1.00 91.75 82 LYS A N 1
ATOM 674 C CA . LYS A 1 82 ? 25.541 6.680 -14.770 1.00 91.75 82 LYS A CA 1
ATOM 675 C C . LYS A 1 82 ? 26.632 7.359 -15.588 1.00 91.75 82 LYS A C 1
ATOM 677 O O . LYS A 1 82 ? 27.775 7.385 -15.145 1.00 91.75 82 LYS A O 1
ATOM 682 N N . SER A 1 83 ? 26.297 7.915 -16.752 1.00 89.06 83 SER A N 1
ATOM 683 C CA . SER A 1 83 ? 27.248 8.687 -17.553 1.00 89.06 83 SER A CA 1
ATOM 684 C C . SER A 1 83 ? 27.719 9.939 -16.815 1.00 89.06 83 SER A C 1
ATOM 686 O O . SER A 1 83 ? 28.916 10.206 -16.823 1.00 89.06 83 SER A O 1
ATOM 688 N N . GLN A 1 84 ? 26.820 10.653 -16.126 1.00 86.31 84 GLN A N 1
ATOM 689 C CA . GLN A 1 84 ? 27.179 11.807 -15.290 1.00 86.31 84 GLN A CA 1
ATOM 690 C C . GLN A 1 84 ? 28.112 11.412 -14.136 1.00 86.31 84 GLN A C 1
ATOM 692 O O . GLN A 1 84 ? 29.168 12.017 -13.962 1.00 86.31 84 GLN A O 1
ATOM 697 N N . LEU A 1 85 ? 27.792 10.336 -13.413 1.00 82.81 85 LEU A N 1
ATOM 698 C CA . LEU A 1 85 ? 28.632 9.838 -12.321 1.00 82.81 85 LEU A CA 1
ATOM 699 C C . LEU A 1 85 ? 30.009 9.349 -12.813 1.00 82.81 85 LEU A C 1
ATOM 701 O O . LEU A 1 85 ? 31.025 9.565 -12.152 1.00 82.81 85 LEU A O 1
ATOM 705 N N . GLY A 1 86 ? 30.065 8.719 -13.990 1.00 70.75 86 GLY A N 1
ATOM 706 C CA . GLY A 1 86 ? 31.317 8.310 -14.632 1.00 70.75 86 GLY A CA 1
ATOM 707 C C . GLY A 1 86 ? 32.180 9.496 -15.075 1.00 70.75 86 GLY A C 1
ATOM 708 O O . GLY A 1 86 ? 33.400 9.450 -14.928 1.00 70.75 86 GLY A O 1
ATOM 709 N N . SER A 1 87 ? 31.568 10.580 -15.564 1.00 61.28 87 SER A N 1
ATOM 710 C CA . SER A 1 87 ? 32.290 11.817 -15.885 1.00 61.28 87 SER A CA 1
ATOM 711 C C . SER A 1 87 ? 32.785 12.571 -14.651 1.00 61.28 87 SER A C 1
ATOM 713 O O . SER A 1 87 ? 33.853 13.172 -14.721 1.00 61.28 87 SER A O 1
ATOM 715 N N . ASP A 1 88 ? 32.069 12.505 -13.526 1.00 57.78 88 ASP A N 1
ATOM 716 C CA . ASP A 1 88 ? 32.512 13.116 -12.267 1.00 57.78 88 ASP A CA 1
ATOM 717 C C . ASP A 1 88 ? 33.664 12.331 -11.623 1.00 57.78 88 ASP A C 1
ATOM 719 O O . ASP A 1 88 ? 34.572 12.937 -11.064 1.00 57.78 88 ASP A O 1
ATOM 723 N N . THR A 1 89 ? 33.694 11.000 -11.766 1.00 58.03 89 THR A N 1
ATOM 724 C CA . THR A 1 89 ? 34.794 10.165 -11.242 1.00 58.03 89 THR A CA 1
ATOM 725 C C . THR A 1 89 ? 36.110 10.431 -11.986 1.00 58.03 89 THR A C 1
ATOM 727 O O . THR A 1 89 ? 37.129 10.666 -11.350 1.00 58.03 89 THR A O 1
ATOM 730 N N . ASN A 1 90 ? 36.079 10.528 -13.323 1.00 55.50 90 ASN A N 1
ATOM 731 C CA . ASN A 1 90 ? 37.259 10.880 -14.134 1.00 55.50 90 ASN A CA 1
ATOM 732 C C . ASN A 1 90 ? 37.767 12.317 -13.910 1.00 55.50 90 ASN A C 1
ATOM 734 O O . ASN A 1 90 ? 38.837 12.677 -14.395 1.00 55.50 90 ASN A O 1
ATOM 738 N N . ARG A 1 91 ? 36.995 13.164 -13.222 1.00 48.31 91 ARG A N 1
ATOM 739 C CA . ARG A 1 91 ? 37.346 14.563 -12.970 1.00 48.31 91 ARG A CA 1
ATOM 740 C C . ARG A 1 91 ? 38.274 14.744 -11.765 1.00 48.31 91 ARG A C 1
ATOM 742 O O . ARG A 1 91 ? 38.888 15.798 -11.663 1.00 48.31 91 ARG A O 1
ATOM 749 N N . TYR A 1 92 ? 38.389 13.737 -10.897 1.00 54.16 92 TYR A N 1
ATOM 750 C CA . TYR A 1 92 ? 39.258 13.765 -9.713 1.00 54.16 92 TYR A CA 1
ATOM 751 C C . TYR A 1 92 ? 40.634 13.111 -9.928 1.00 54.16 92 TYR A C 1
ATOM 753 O O . TYR A 1 92 ? 41.495 13.253 -9.068 1.00 54.16 92 TYR A O 1
ATOM 761 N N . ASP A 1 93 ? 40.872 12.464 -11.074 1.00 51.09 93 ASP A N 1
ATOM 762 C CA . ASP A 1 93 ? 42.131 11.753 -11.363 1.00 51.09 93 ASP A CA 1
ATOM 763 C C . ASP A 1 93 ? 43.148 12.582 -12.189 1.00 51.09 93 ASP A C 1
ATOM 765 O O . ASP A 1 93 ? 44.161 12.043 -12.626 1.00 51.09 93 ASP A O 1
ATOM 769 N N . ILE A 1 94 ? 42.905 13.881 -12.438 1.00 54.31 94 ILE A N 1
ATOM 770 C CA . ILE A 1 94 ? 43.749 14.729 -13.323 1.00 54.31 94 ILE A CA 1
ATOM 771 C C . ILE A 1 94 ? 44.498 15.858 -12.561 1.00 54.31 94 ILE A C 1
ATOM 773 O O . ILE A 1 94 ? 45.175 16.669 -13.181 1.00 54.31 94 ILE A O 1
ATOM 777 N N . GLU A 1 95 ? 44.455 15.920 -11.222 1.00 49.97 95 GLU A N 1
ATOM 778 C CA . GLU A 1 95 ? 45.105 17.001 -10.435 1.00 49.97 95 GLU A CA 1
ATOM 779 C C . GLU A 1 95 ? 46.340 16.581 -9.597 1.00 49.97 95 GLU A C 1
ATOM 781 O O . GLU A 1 95 ? 46.610 17.192 -8.567 1.00 49.97 95 GLU A O 1
ATOM 786 N N . GLU A 1 96 ? 47.144 15.602 -10.029 1.00 47.62 96 GLU A N 1
ATOM 787 C CA . GLU A 1 96 ? 48.528 15.453 -9.523 1.00 47.62 96 GLU A CA 1
ATOM 788 C C . GLU A 1 96 ? 49.535 15.217 -10.663 1.00 47.62 96 GLU A C 1
ATOM 790 O O . GLU A 1 96 ? 49.756 14.083 -11.083 1.00 47.62 96 GLU A O 1
ATOM 795 N N . GLU A 1 97 ? 50.171 16.300 -11.130 1.00 38.66 97 GLU A N 1
ATOM 796 C CA . GLU A 1 97 ? 51.564 16.305 -11.615 1.00 38.66 97 GLU A CA 1
ATOM 797 C C . GLU A 1 97 ? 52.212 17.687 -11.419 1.00 38.66 97 GLU A C 1
ATOM 799 O O . GLU A 1 97 ? 51.600 18.704 -11.828 1.00 38.66 97 GLU A O 1
#